Protein 2NYC (pdb70)

Secondary structure (DSSP, 8-state):
-GGGGSBGGGSS--B-SS---B-TTSBHHHHHHHHHHHT-SEEEEE-TT-BEEEEEEHHHHHHHHHT---SBHHHHHHH---EE-TTSBHHHHHHHHHHHT-SEEEEE-TTSBEEEEEEHHHHHHHHHH-

CATH classification: 3.10.580.10

Sequence (130 aa):
THFLKIPIGDLNIITQDNMKSCQMTTPVIDVIQMLTQGRVSSVPIIDENGYLINVYEAYDVLGLIKGGLSLSVGEALMRRSYTCTKNDKLSTIMDNIRKARVHRFFVVDDVGRLVGVLTLSDILKYILLG

Organism: Saccharomyces cerevisiae (strain ATCC 204508 / S288c) (NCBI:txid559292)

Radius of gyration: 15.34 Å; Cα contacts (8 Å, |Δi|>4): 213; chains: 1; bounding box: 26×37×43 Å

Foldseek 3Di:
DVLQFAQQLVDPQWAAPLQQEAEQQAFVVVVVVSCVVSVFFKHFYAYPVQAGDGMGGVVLVVVLVVVPTRHGNNVSVVVDPAEDESRDGNNVVVVVCVVVVHQKHFYAYPVRGTRTIGGVVSVVVVVVVD

B-factor: mean 27.62, std 7.83, range [15.03, 56.94]

Nearest PDB structures (foldseek):
  2nyc-assembly1_A-2  TM=1.008E+00  e=4.386E-28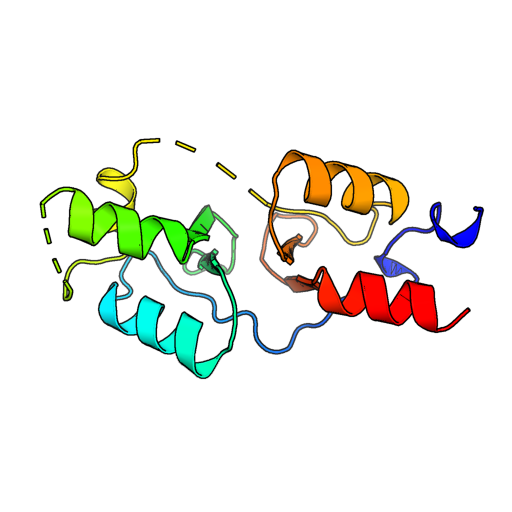  Saccharomyces cerevisiae
  2nye-assembly1_A  TM=9.770E-01  e=1.217E-25  Saccharomyces cerevisiae
  4eag-assembly1_C  TM=8.796E-01  e=4.464E-13  Rattus norvegicus
  3fna-assembly3_B-2  TM=8.236E-01  e=5.267E-09  Escherichia coli CFT073
  3oi8-assembly1_B  TM=7.201E-01  e=5.490E-08  Neisseria meningitidis serogroup B

InterPro domains:
  IPR000644 CBS domain [PF00571] (124-174)
  IPR000644 CBS domain [PF00571] (195-245)
  IPR000644 CBS domain [PF00571] (270-318)
  IPR000644 CBS domain [PS51371] (118-181)
  IPR000644 CBS domain [PS51371] (194-253)
  IPR000644 CBS domain [PS51371] (262-322)
  IPR000644 CBS domain [SM00116] (40-89)
  IPR000644 CBS domain [SM00116] (122-175)
  IPR000644 CBS domain [SM00116] (198-246)
  IPR000644 CBS domain [SM00116] (270-318)
  IPR046342 CBS domain superfamily [G3DSA:3.10.580.10] (1-182)
  IPR046342 CBS domain superfamily [G3DSA:3.10.580.10] (183-322)
  IPR046342 CBS domain superfamily [SSF54631] (14-181)
  IPR046342 CBS domain superfamily [SSF54631] (182-319)
  IPR050511 AMP-activated protein kinase gamma/SDS23 families [PTHR13780] (13-317)

Solvent-accessible surface area: 8128 Å² total; per-residue (Å²): 130,130,89,39,132,46,34,0,35,107,44,156,6,49,51,137,121,51,23,49,46,5,81,56,116,27,50,0,84,58,0,46,88,43,11,76,113,12,196,15,48,9,0,0,0,32,32,144,105,20,77,29,91,52,28,2,50,31,148,22,10,122,42,19,131,181,45,91,136,96,32,21,0,18,92,2,24,167,145,93,163,119,61,6,48,124,94,48,82,1,37,67,3,45,60,39,8,163,165,46,197,25,103,26,2,2,3,19,36,147,81,24,104,29,58,0,2,0,20,54,57,33,6,104,128,58,83,151,148,108

GO terms:
  GO:0005634 nucleus (C, IDA)
  GO:0005641 nuclear envelope lumen (C, IDA)
  GO:0005737 cytoplasm (C, IDA)
  GO:0005886 plasma membrane (C, IDA)
  GO:0031588 nucleotide-activated protein kinase complex (C, IDA)
  GO:0004679 AMP-activated protein kinase activity (F, IGI)
  GO:0043539 protein serine/threonine kinase activator activity (F, IGI)
  GO:0006357 regulation of transcription by RNA polymerase II (P, IGI)
  GO:0004679 AMP-activated protein kinase activity (F, IMP)
  GO:0005829 cytosol (C, HDA)
  GO:0045722 positive regulation of gluconeogenesis (P, IMP)
  GO:0043539 protein serine/threonine kinase activator activity (F, IMP)
  GO:0006914 autophagy (P, IMP)
  GO:0007031 peroxisome organization (P, IMP)
  GO:0045722 positive regulation of gluconeogenesis (P, IPI)
  GO:0031588 nucleotide-activated protein kinase complex (C, IPI)
  GO:0005634 nucleus (C, EXP)
  GO:0042802 identical protein binding (F, IPI)
  GO:0005515 protein binding (F, IPI)
  GO:1904547 regulation of cellular response to glucose starvation (P, EXP)

Structure (mmCIF, N/CA/C/O backbone):
data_2NYC
#
_entry.id   2NYC
#
_cell.length_a   64.184
_cell.length_b   64.184
_cell.length_c   61.141
_cell.angle_alpha   90.00
_cell.angle_beta   90.00
_cell.angle_gamma   120.00
#
_symmetry.space_group_name_H-M   'P 32 2 1'
#
loop_
_entity.id
_entity.type
_entity.pdbx_description
1 polymer 'Nuclear protein SNF4'
2 water water
#
loop_
_atom_site.group_PDB
_atom_site.id
_atom_site.type_symbol
_atom_site.label_atom_id
_atom_site.label_alt_id
_atom_site.label_comp_id
_atom_site.label_asym_id
_atom_site.label_entity_id
_atom_site.label_seq_id
_atom_site.pdbx_PDB_ins_code
_atom_site.Cartn_x
_atom_site.Cartn_y
_atom_site.Cartn_z
_atom_site.occupancy
_atom_site.B_iso_or_equiv
_atom_site.auth_seq_id
_atom_site.auth_comp_id
_atom_site.auth_asym_id
_atom_site.auth_atom_id
_atom_site.pdbx_PDB_model_num
ATOM 1 N N . THR A 1 3 ? 43.562 17.645 29.131 1.00 37.83 181 THR A N 1
ATOM 2 C CA . THR A 1 3 ? 42.627 17.609 27.956 1.00 37.87 181 THR A CA 1
ATOM 3 C C . THR A 1 3 ? 42.872 18.769 26.990 1.00 36.34 181 THR A C 1
ATOM 4 O O . THR A 1 3 ? 42.625 18.649 25.776 1.00 36.93 181 THR A O 1
ATOM 8 N N . HIS A 1 4 ? 43.352 19.886 27.539 1.00 34.10 182 HIS A N 1
ATOM 9 C CA . HIS A 1 4 ? 43.644 21.097 26.778 1.00 31.90 182 HIS A CA 1
ATOM 10 C C . HIS A 1 4 ? 44.496 20.797 25.549 1.00 30.14 182 HIS A C 1
ATOM 11 O O . HIS A 1 4 ? 44.269 21.368 24.480 1.00 30.19 182 HIS A O 1
ATOM 18 N N . PHE A 1 5 ? 45.466 19.900 25.689 1.00 29.51 183 PHE A N 1
ATOM 19 C CA . PHE A 1 5 ? 46.419 19.660 24.598 1.00 29.32 183 PHE A CA 1
ATOM 20 C C . PHE A 1 5 ? 45.747 19.039 23.379 1.00 28.49 183 PHE A C 1
ATOM 21 O O . PHE A 1 5 ? 46.319 19.044 22.295 1.00 27.37 183 PHE A O 1
ATOM 29 N N . LEU A 1 6 ? 44.527 18.538 23.562 1.00 28.53 184 LEU A N 1
ATOM 30 C CA . LEU A 1 6 ? 43.740 17.971 22.442 1.00 29.69 184 LEU A CA 1
ATOM 31 C C . LEU A 1 6 ? 42.964 19.024 21.660 1.00 29.36 184 LEU A C 1
ATOM 32 O O . LEU A 1 6 ? 42.478 18.741 20.563 1.00 28.53 184 LEU A O 1
ATOM 37 N N . LYS A 1 7 ? 42.849 20.230 22.222 1.00 29.02 185 LYS A N 1
ATOM 38 C CA . LYS A 1 7 ? 42.089 21.326 21.609 1.00 29.80 185 LYS A CA 1
ATOM 39 C C . LYS A 1 7 ? 42.935 22.301 20.778 1.00 28.74 185 LYS A C 1
ATOM 40 O O . LYS A 1 7 ? 42.516 23.425 20.497 1.00 30.05 185 LYS A O 1
ATOM 46 N N . ILE A 1 8 ? 44.133 21.883 20.396 1.00 27.15 186 ILE A N 1
ATOM 47 C CA . ILE A 1 8 ? 45.076 22.768 19.724 1.00 25.07 186 ILE A CA 1
ATOM 48 C C . ILE A 1 8 ? 45.102 22.384 18.241 1.00 24.40 186 ILE A C 1
ATOM 49 O O . ILE A 1 8 ? 45.153 21.208 17.936 1.00 24.96 186 ILE A O 1
ATOM 54 N N . PRO A 1 9 ? 45.071 23.356 17.325 1.00 23.98 187 PRO A N 1
ATOM 55 C CA . PRO A 1 9 ? 45.128 23.047 15.898 1.00 23.22 187 PRO A CA 1
ATOM 56 C C . PRO A 1 9 ? 46.410 22.293 15.578 1.00 22.68 187 PRO A C 1
ATOM 57 O O . PRO A 1 9 ? 47.462 22.679 16.085 1.00 23.31 187 PRO A O 1
ATOM 61 N N . ILE A 1 10 ? 46.343 21.246 14.742 1.00 22.02 188 ILE A N 1
ATOM 62 C CA . ILE A 1 10 ? 47.544 20.427 14.491 1.00 21.62 188 ILE A CA 1
ATOM 63 C C . ILE A 1 10 ? 48.651 21.230 13.820 1.00 22.20 188 ILE A C 1
ATOM 64 O O . ILE A 1 10 ? 49.827 20.894 13.962 1.00 22.94 188 ILE A O 1
ATOM 69 N N . GLY A 1 11 ? 48.268 22.314 13.141 1.00 21.67 189 GLY A N 1
ATOM 70 C CA . GLY A 1 11 ? 49.215 23.262 12.557 1.00 23.44 189 GLY A CA 1
ATOM 71 C C . GLY A 1 11 ? 50.115 23.943 13.598 1.00 24.75 189 GLY A C 1
ATOM 72 O O . GLY A 1 11 ? 51.163 24.488 13.251 1.00 26.79 189 GLY A O 1
ATOM 73 N N . ASP A 1 12 ? 49.718 23.920 14.865 1.00 23.45 190 ASP A N 1
ATOM 74 C CA . ASP A 1 12 ? 50.545 24.509 15.903 1.00 23.24 190 ASP A CA 1
ATOM 75 C C . ASP A 1 12 ? 51.505 23.476 16.507 1.00 22.94 190 ASP A C 1
ATOM 76 O O . ASP A 1 12 ? 52.325 23.827 17.356 1.00 23.19 190 ASP A O 1
ATOM 81 N N . LEU A 1 13 ? 51.385 22.230 16.079 1.00 21.38 191 LEU A N 1
ATOM 82 C CA . LEU A 1 13 ? 52.164 21.131 16.643 1.00 23.08 191 LEU A CA 1
ATOM 83 C C . LEU A 1 13 ? 53.292 20.754 15.671 1.00 23.62 191 LEU A C 1
ATOM 84 O O . LEU A 1 13 ? 53.486 21.414 14.627 1.00 25.33 191 LEU A O 1
ATOM 89 N N . ASN A 1 14 ? 54.103 19.784 16.066 1.00 23.50 192 ASN A N 1
ATOM 90 C CA . ASN A 1 14 ? 55.097 19.227 15.174 1.00 22.90 192 ASN A CA 1
ATOM 91 C C . ASN A 1 14 ? 54.767 17.772 14.921 1.00 23.14 192 ASN A C 1
ATOM 92 O O . ASN A 1 14 ? 55.624 16.909 15.084 1.00 24.60 192 ASN A O 1
ATOM 97 N N . ILE A 1 15 ? 53.526 17.496 14.526 1.00 23.36 193 ILE A N 1
ATOM 98 C CA . ILE A 1 15 ? 53.019 16.119 14.435 1.00 24.27 193 ILE A CA 1
ATOM 99 C C . ILE A 1 15 ? 52.724 15.715 12.991 1.00 23.61 193 ILE A C 1
ATOM 100 O O . ILE A 1 15 ? 52.681 14.533 12.687 1.00 22.62 193 ILE A O 1
ATOM 105 N N . ILE A 1 16 ? 52.506 16.696 12.108 1.00 23.11 194 ILE A N 1
ATOM 106 C CA . ILE A 1 16 ? 52.283 16.397 10.680 1.00 24.05 194 ILE A CA 1
ATOM 107 C C . ILE A 1 16 ? 53.640 16.051 10.033 1.00 25.07 194 ILE A C 1
ATOM 108 O O . ILE A 1 16 ? 54.634 16.729 10.287 1.00 25.58 194 ILE A O 1
ATOM 113 N N . THR A 1 17 ? 53.679 15.035 9.174 1.00 27.24 195 THR A N 1
ATOM 114 C CA . THR A 1 17 ? 54.907 14.749 8.424 1.00 29.84 195 THR A CA 1
ATOM 115 C C . THR A 1 17 ? 54.666 14.928 6.919 1.00 32.81 195 THR A C 1
ATOM 116 O O . THR A 1 17 ? 53.532 14.867 6.459 1.00 31.12 195 THR A O 1
ATOM 120 N N . GLN A 1 18 ? 55.735 15.176 6.168 1.00 37.08 196 GLN A N 1
ATOM 121 C CA . GLN A 1 18 ? 55.655 15.242 4.698 1.00 41.39 196 GLN A CA 1
ATOM 122 C C . GLN A 1 18 ? 56.409 14.057 4.114 1.00 43.73 196 GLN A C 1
ATOM 123 O O . GLN A 1 18 ? 56.613 13.942 2.907 1.00 44.99 196 GLN A O 1
ATOM 129 N N . ASP A 1 19 ? 56.741 13.143 5.013 1.00 47.14 197 ASP A N 1
ATOM 130 C CA . ASP A 1 19 ? 57.636 12.024 4.805 1.00 49.31 197 ASP A CA 1
ATOM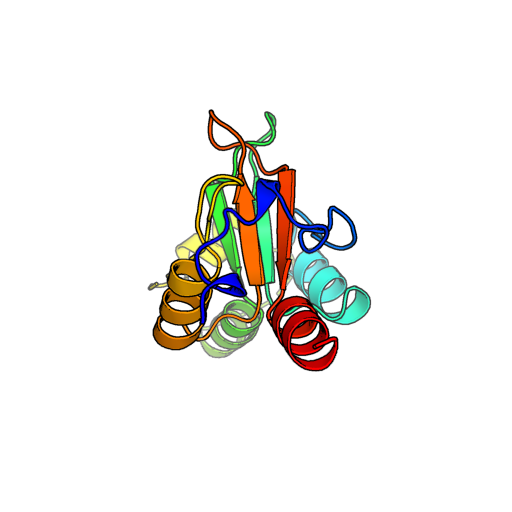 131 C C . ASP A 1 19 ? 57.181 11.025 3.726 1.00 50.30 197 ASP A C 1
ATOM 132 O O . ASP A 1 19 ? 57.485 11.191 2.535 1.00 50.84 197 ASP A O 1
ATOM 137 N N . ASN A 1 20 ? 56.460 9.989 4.140 1.00 50.40 198 ASN A N 1
ATOM 138 C CA . ASN A 1 20 ? 56.271 8.799 3.307 1.00 50.34 198 ASN A CA 1
ATOM 139 C C . ASN A 1 20 ? 54.828 8.734 2.781 1.00 49.58 198 ASN A C 1
ATOM 140 O O . ASN A 1 20 ? 54.125 7.748 3.019 1.00 49.86 198 ASN A O 1
ATOM 145 N N . MET A 1 21 ? 54.361 9.781 2.092 1.00 48.47 199 MET A N 1
ATOM 146 C CA . MET A 1 21 ? 52.934 9.782 1.713 1.00 47.61 199 MET A CA 1
ATOM 147 C C . MET A 1 21 ? 52.608 8.898 0.520 1.00 45.46 199 MET A C 1
ATOM 148 O O . MET A 1 21 ? 51.458 8.495 0.360 1.00 45.20 199 MET A O 1
ATOM 153 N N . LYS A 1 22 ? 53.626 8.598 -0.288 1.00 42.91 200 LYS A N 1
ATOM 154 C CA . LYS A 1 22 ? 53.504 7.653 -1.395 1.00 40.69 200 LYS A CA 1
ATOM 155 C C . LYS A 1 22 ? 52.334 8.049 -2.298 1.00 38.23 200 LYS A C 1
ATOM 156 O O . LYS A 1 22 ? 51.471 7.220 -2.574 1.00 38.09 200 LYS A O 1
ATOM 162 N N . SER A 1 23 ? 52.286 9.300 -2.750 1.00 35.32 201 SER A N 1
ATOM 163 C CA . SER A 1 23 ? 51.167 9.731 -3.610 1.00 33.39 201 SER A CA 1
ATOM 164 C C . SER A 1 23 ? 51.227 9.095 -4.991 1.00 32.63 201 SER A C 1
ATOM 165 O O . SER A 1 23 ? 52.315 8.898 -5.544 1.00 30.67 201 SER A O 1
ATOM 168 N N . CYS A 1 24 ? 50.049 8.824 -5.549 1.00 30.73 202 CYS A N 1
ATOM 169 C CA . CYS A 1 24 ? 49.894 8.176 -6.846 1.00 29.98 202 CYS A CA 1
ATOM 170 C C . CYS A 1 24 ? 48.937 9.013 -7.684 1.00 28.72 202 CYS A C 1
ATOM 171 O O . CYS A 1 24 ? 48.341 9.967 -7.186 1.00 27.56 202 CYS A O 1
ATOM 174 N N . GLN A 1 25 ? 48.836 8.677 -8.962 1.00 28.02 203 GLN A N 1
ATOM 175 C CA . GLN A 1 25 ? 47.924 9.331 -9.865 1.00 27.66 203 GLN A CA 1
ATOM 176 C C . GLN A 1 25 ? 46.953 8.281 -10.357 1.00 27.32 203 GLN A C 1
ATOM 177 O O . GLN A 1 25 ? 47.135 7.101 -10.072 1.00 27.64 203 GLN A O 1
ATOM 183 N N . MET A 1 26 ? 45.910 8.708 -11.062 1.00 26.15 204 MET A N 1
ATOM 184 C CA . MET A 1 26 ? 44.896 7.791 -11.554 1.00 26.30 204 MET A CA 1
ATOM 185 C C . MET A 1 26 ? 45.475 6.814 -12.554 1.00 25.74 204 MET A C 1
ATOM 186 O O . MET A 1 26 ? 44.938 5.727 -12.703 1.00 25.60 204 MET A O 1
ATOM 191 N N . THR A 1 27 ? 46.563 7.211 -13.234 1.00 25.50 205 THR A N 1
ATOM 192 C CA . THR A 1 27 ? 47.254 6.340 -14.215 1.00 26.05 205 THR A CA 1
ATOM 193 C C . THR A 1 27 ? 48.302 5.390 -13.601 1.00 26.36 205 THR A C 1
ATOM 194 O O . THR A 1 27 ? 48.897 4.565 -14.306 1.00 26.75 205 THR A O 1
ATOM 198 N N . THR A 1 28 ? 48.540 5.485 -12.298 1.00 25.98 206 THR A N 1
ATOM 199 C CA . THR A 1 28 ? 49.511 4.594 -11.672 1.00 26.00 206 THR A CA 1
ATOM 200 C C . THR A 1 28 ? 49.029 3.126 -11.693 1.00 26.77 206 THR A C 1
ATOM 201 O O . THR A 1 28 ? 47.910 2.831 -11.241 1.00 27.44 206 THR A O 1
ATOM 205 N N . PRO A 1 29 ? 49.854 2.204 -12.206 1.00 26.41 207 PRO A N 1
ATOM 206 C CA . PRO A 1 29 ? 49.520 0.789 -12.141 1.00 26.21 207 PRO A CA 1
ATOM 207 C C . PRO A 1 29 ? 49.273 0.353 -10.686 1.00 26.39 207 PRO A C 1
ATOM 208 O O . PRO A 1 29 ? 50.008 0.772 -9.781 1.00 25.45 207 PRO A O 1
ATOM 212 N N . VAL A 1 30 ? 48.256 -0.476 -10.470 1.00 26.08 208 VAL A N 1
ATOM 213 C CA . VAL A 1 30 ? 47.953 -0.992 -9.123 1.00 26.30 208 VAL A CA 1
ATOM 214 C C . VAL A 1 30 ? 49.158 -1.738 -8.531 1.00 26.38 208 VAL A C 1
ATOM 215 O O . VAL A 1 30 ? 49.465 -1.614 -7.344 1.00 25.36 208 VAL A O 1
ATOM 219 N N . ILE A 1 31 ? 49.866 -2.474 -9.376 1.00 26.02 209 ILE A N 1
ATOM 220 C CA . ILE A 1 31 ? 51.070 -3.172 -8.927 1.00 25.77 209 ILE A CA 1
ATOM 221 C C . ILE A 1 31 ? 52.080 -2.220 -8.288 1.00 25.03 209 ILE A C 1
ATOM 222 O O . ILE A 1 31 ? 52.746 -2.565 -7.306 1.00 25.61 209 ILE A O 1
ATOM 227 N N . ASP A 1 32 ? 52.183 -1.019 -8.834 1.00 24.20 210 ASP A N 1
ATOM 228 C CA . ASP A 1 32 ? 53.061 0.008 -8.261 1.00 24.17 210 ASP A CA 1
ATOM 229 C C . ASP A 1 32 ? 52.520 0.505 -6.938 1.00 24.12 210 ASP A C 1
ATOM 230 O O . ASP A 1 32 ? 53.269 0.867 -6.023 1.00 22.32 210 ASP A O 1
ATOM 235 N N . VAL A 1 33 ? 51.199 0.560 -6.838 1.00 23.16 211 VAL A N 1
ATOM 236 C CA . VAL A 1 33 ? 50.616 0.955 -5.575 1.00 22.99 211 VAL A CA 1
ATOM 237 C C . VAL A 1 33 ? 50.908 -0.026 -4.449 1.00 22.79 211 VAL A C 1
ATOM 238 O O . VAL A 1 33 ? 51.287 0.381 -3.336 1.00 23.17 211 VAL A O 1
ATOM 242 N N . ILE A 1 34 ? 50.750 -1.319 -4.724 1.00 22.86 212 ILE A N 1
ATOM 243 C CA . ILE A 1 34 ? 51.065 -2.364 -3.732 1.00 22.77 212 ILE A CA 1
ATOM 244 C C . ILE A 1 34 ? 52.525 -2.281 -3.310 1.00 22.84 212 ILE A C 1
ATOM 245 O O . ILE A 1 34 ? 52.843 -2.424 -2.131 1.00 23.14 212 ILE A O 1
ATOM 250 N N . GLN A 1 35 ? 53.423 -2.066 -4.268 1.00 23.72 213 GLN A N 1
ATOM 251 C CA . GLN A 1 35 ? 54.848 -1.865 -3.922 1.00 24.48 213 GLN A CA 1
ATOM 252 C C . GLN A 1 35 ? 55.075 -0.673 -2.977 1.00 24.81 213 GLN A C 1
ATOM 253 O O . GLN A 1 35 ? 55.869 -0.737 -2.034 1.00 24.66 213 GLN A O 1
ATOM 259 N N . MET A 1 36 ? 54.347 0.410 -3.214 1.00 25.23 214 MET A N 1
ATOM 260 C CA . MET A 1 36 ? 54.423 1.564 -2.329 1.00 27.64 214 MET A CA 1
ATOM 261 C C . MET A 1 36 ? 53.855 1.291 -0.938 1.00 25.40 214 MET A C 1
ATOM 262 O O . MET A 1 36 ? 54.396 1.754 0.061 1.00 24.33 214 MET A O 1
ATOM 267 N N . LEU A 1 37 ? 52.754 0.549 -0.875 1.00 23.70 215 LEU A N 1
ATOM 268 C CA . LEU A 1 37 ? 52.168 0.186 0.410 1.00 23.11 215 LEU A CA 1
ATOM 269 C C . LEU A 1 37 ? 53.153 -0.651 1.209 1.00 22.87 215 LEU A C 1
ATOM 270 O O . LEU A 1 37 ? 53.374 -0.353 2.400 1.00 24.50 215 LEU A O 1
ATOM 275 N N . THR A 1 38 ? 53.737 -1.682 0.580 1.00 22.77 216 THR A N 1
ATOM 276 C CA . THR A 1 38 ? 54.614 -2.628 1.298 1.00 24.42 216 THR A CA 1
ATOM 277 C C . THR A 1 38 ? 55.950 -1.980 1.673 1.00 25.91 216 THR A C 1
ATOM 278 O O . THR A 1 38 ? 56.344 -2.017 2.846 1.00 25.87 216 THR A O 1
ATOM 282 N N . GLN A 1 39 ? 56.603 -1.355 0.693 1.00 27.10 217 GLN A N 1
ATOM 283 C CA . GLN A 1 39 ? 57.899 -0.667 0.898 1.00 30.24 217 GLN A CA 1
ATOM 284 C C . GLN A 1 39 ? 57.776 0.516 1.828 1.00 29.95 217 GLN A C 1
ATOM 285 O O . GLN A 1 39 ? 58.691 0.796 2.617 1.00 30.75 217 GLN A O 1
ATOM 291 N N . GLY A 1 40 ? 56.665 1.243 1.696 1.00 29.65 218 GLY A N 1
ATOM 292 C CA . GLY A 1 40 ? 56.385 2.368 2.551 1.00 29.89 218 GLY A CA 1
ATOM 293 C C . GLY A 1 40 ? 55.921 2.022 3.952 1.00 29.73 218 GLY A C 1
ATOM 294 O O . GLY A 1 40 ? 55.954 2.890 4.839 1.00 31.01 218 GLY A O 1
ATOM 295 N N . ARG A 1 41 ? 55.494 0.772 4.155 1.00 28.86 219 ARG A N 1
ATOM 296 C CA . ARG A 1 41 ? 54.775 0.323 5.373 1.00 28.58 219 ARG A CA 1
ATOM 297 C C . ARG A 1 41 ? 53.586 1.241 5.697 1.00 27.61 219 ARG A C 1
ATOM 298 O O . ARG A 1 41 ? 53.426 1.735 6.831 1.00 27.11 219 ARG A O 1
ATOM 306 N N . VAL A 1 42 ? 52.770 1.499 4.683 1.00 25.67 220 VAL A N 1
ATOM 307 C CA . VAL A 1 42 ? 51.597 2.340 4.865 1.00 24.87 220 VAL A CA 1
ATOM 308 C C . VAL A 1 42 ? 50.373 1.571 4.381 1.00 25.31 220 VAL A C 1
ATOM 309 O O . VAL A 1 42 ? 50.494 0.609 3.616 1.00 24.52 220 VAL A O 1
ATOM 313 N N . SER A 1 43 ? 49.207 1.963 4.874 1.00 24.88 221 SER A N 1
ATOM 314 C CA . SER A 1 43 ? 48.003 1.192 4.612 1.00 25.95 221 SER A CA 1
ATOM 315 C C . SER A 1 43 ? 47.072 1.872 3.604 1.00 24.44 221 SER A C 1
ATOM 316 O O . SER A 1 43 ? 46.003 1.342 3.269 1.00 23.31 221 SER A O 1
ATOM 319 N N . SER A 1 44 ? 47.484 3.056 3.120 1.00 23.65 222 SER A N 1
ATOM 320 C CA . SER A 1 44 ? 46.744 3.735 2.052 1.00 21.93 222 SER A CA 1
ATOM 321 C C . SER A 1 44 ? 47.680 4.687 1.312 1.00 21.98 222 SER A C 1
ATOM 322 O O . SER A 1 44 ? 48.724 5.071 1.854 1.00 22.25 222 SER A O 1
ATOM 325 N N . VAL A 1 45 ? 47.291 5.078 0.102 1.00 20.89 223 VAL A N 1
ATOM 326 C CA . VAL A 1 45 ? 48.055 6.046 -0.712 1.00 21.66 223 VAL A CA 1
ATOM 327 C C . VAL A 1 45 ? 47.094 7.104 -1.205 1.00 21.84 223 VAL A C 1
ATOM 328 O O . VAL A 1 45 ? 45.977 6.761 -1.664 1.00 20.98 223 VAL A O 1
ATOM 332 N N . PRO A 1 46 ? 47.510 8.374 -1.133 1.00 21.82 224 PRO A N 1
ATOM 333 C CA . PRO A 1 46 ? 46.681 9.458 -1.615 1.00 22.11 224 PRO A CA 1
ATOM 334 C C . PRO A 1 46 ? 46.768 9.526 -3.128 1.00 21.65 224 PRO A C 1
ATOM 335 O O . PRO A 1 46 ? 47.863 9.360 -3.710 1.00 21.47 224 PRO A O 1
ATOM 339 N N . ILE A 1 47 ? 45.625 9.766 -3.763 1.00 20.55 225 ILE A N 1
ATOM 340 C CA . ILE A 1 47 ? 45.622 9.922 -5.204 1.00 20.92 225 ILE A CA 1
ATOM 341 C C . ILE A 1 47 ? 45.440 11.411 -5.499 1.00 22.29 225 ILE A C 1
ATOM 342 O O . ILE A 1 47 ? 44.473 12.024 -5.053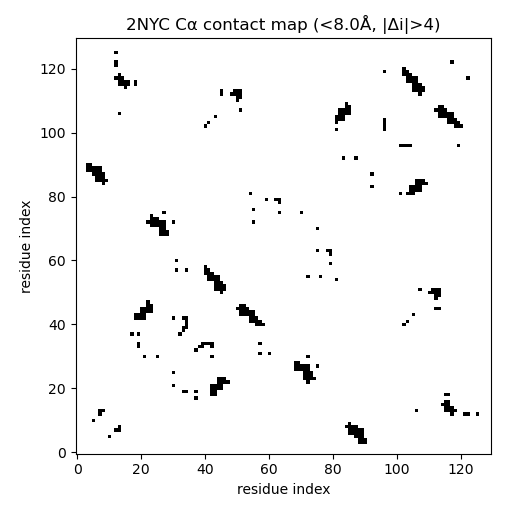 1.00 21.42 225 ILE A O 1
ATOM 347 N N . ILE A 1 48 ? 46.364 11.963 -6.275 1.00 23.45 226 ILE A N 1
ATOM 348 C CA . ILE A 1 48 ? 46.337 13.389 -6.606 1.00 25.55 226 ILE A CA 1
ATOM 349 C C . ILE A 1 48 ? 46.244 13.570 -8.123 1.00 26.05 226 ILE A C 1
ATOM 350 O O . ILE A 1 48 ? 46.491 12.622 -8.905 1.00 26.13 226 ILE A O 1
ATOM 355 N N . ASP A 1 49 ? 45.820 14.756 -8.547 1.00 27.70 227 ASP A N 1
ATOM 356 C CA . ASP A 1 49 ? 45.842 15.078 -9.969 1.00 28.37 227 ASP A CA 1
ATOM 357 C C . ASP A 1 49 ? 47.179 15.736 -10.313 1.00 29.44 227 ASP A C 1
ATOM 358 O O . ASP A 1 49 ? 48.071 15.829 -9.465 1.00 28.94 227 ASP A O 1
ATOM 363 N N . GLU A 1 50 ? 47.319 16.172 -11.560 1.00 31.14 228 GLU A N 1
ATOM 364 C CA . GLU A 1 50 ? 48.534 16.819 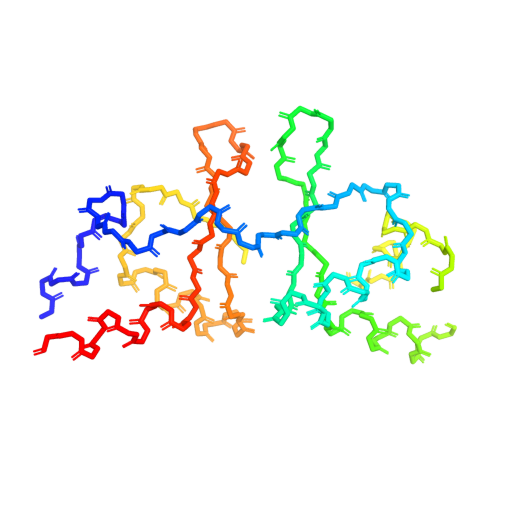-12.033 1.00 33.08 228 GLU A CA 1
ATOM 365 C C . GLU A 1 50 ? 48.897 18.089 -11.251 1.00 33.29 228 GLU A C 1
ATOM 366 O O . GLU A 1 50 ? 50.078 18.454 -11.179 1.00 34.92 228 GLU A O 1
ATOM 372 N N . ASN A 1 51 ? 47.899 18.767 -10.674 1.00 32.52 229 ASN A N 1
ATOM 373 C CA . ASN A 1 51 ? 48.158 20.005 -9.902 1.00 31.08 229 ASN A CA 1
ATOM 374 C C . ASN A 1 51 ? 48.331 19.790 -8.377 1.00 29.34 229 ASN A C 1
ATOM 375 O O . ASN A 1 51 ? 48.490 20.736 -7.609 1.00 28.61 229 ASN A O 1
ATOM 380 N N . GLY A 1 52 ? 48.334 18.526 -7.951 1.00 27.68 230 GLY A N 1
ATOM 381 C CA . GLY A 1 52 ? 48.615 18.207 -6.551 1.00 25.68 230 GLY A CA 1
ATOM 382 C C . GLY A 1 52 ? 47.350 18.181 -5.715 1.00 24.07 230 GLY A C 1
ATOM 383 O O . GLY A 1 52 ? 47.419 18.016 -4.515 1.00 22.69 230 GLY A O 1
ATOM 384 N N . TYR A 1 53 ? 46.190 18.336 -6.350 1.00 22.98 231 TYR A N 1
ATOM 385 C CA . TYR A 1 53 ? 44.934 18.271 -5.617 1.00 22.68 231 TYR A CA 1
ATOM 386 C C . TYR A 1 53 ? 44.624 16.827 -5.238 1.00 21.79 231 TYR A C 1
ATOM 387 O O . TYR A 1 53 ? 44.706 15.924 -6.081 1.00 20.46 231 TYR A O 1
ATOM 396 N N . LEU A 1 54 ? 44.271 16.627 -3.978 1.00 21.19 232 LEU A N 1
ATOM 397 C CA . LEU A 1 54 ? 43.839 15.309 -3.497 1.00 21.79 232 LEU A CA 1
ATOM 398 C C . LEU A 1 54 ? 42.458 14.982 -4.067 1.00 22.73 232 LEU A C 1
ATOM 399 O O . LEU A 1 54 ? 41.488 15.704 -3.829 1.00 22.28 232 LEU A O 1
ATOM 404 N N . ILE A 1 55 ? 42.372 13.892 -4.813 1.00 22.55 233 ILE A N 1
ATOM 405 C CA . ILE A 1 55 ? 41.087 13.513 -5.412 1.00 23.10 233 ILE A CA 1
ATOM 406 C C . ILE A 1 55 ? 40.506 12.190 -4.919 1.00 22.44 233 ILE A C 1
ATOM 407 O O . ILE A 1 55 ? 39.298 11.942 -5.066 1.00 22.42 233 ILE A O 1
ATOM 412 N N . ASN A 1 56 ? 41.355 11.325 -4.379 1.00 20.57 234 ASN A N 1
ATOM 413 C CA . ASN A 1 56 ? 40.894 10.082 -3.786 1.00 20.04 234 ASN A CA 1
ATOM 414 C C . ASN A 1 56 ? 41.994 9.439 -2.911 1.00 19.38 234 ASN A C 1
ATOM 415 O O . ASN A 1 56 ? 43.082 10.035 -2.688 1.00 17.59 234 ASN A O 1
ATOM 420 N N . VAL A 1 57 ? 41.702 8.240 -2.394 1.00 19.04 235 VAL A N 1
ATOM 421 C CA . VAL A 1 57 ? 42.669 7.484 -1.605 1.00 20.54 235 VAL A CA 1
ATOM 422 C C . VAL A 1 57 ? 42.443 6.023 -1.979 1.00 20.93 235 VAL A C 1
ATOM 423 O O . VAL A 1 57 ? 41.287 5.626 -2.168 1.00 22.78 235 VAL A O 1
ATOM 427 N N . TYR A 1 58 ? 43.522 5.257 -2.105 1.00 19.83 236 TYR A N 1
ATOM 428 C CA . TYR A 1 58 ? 43.436 3.807 -2.383 1.00 21.00 236 TYR A CA 1
ATOM 429 C C . TYR A 1 58 ? 44.004 3.078 -1.164 1.00 20.01 236 TYR A C 1
ATOM 430 O O . TYR A 1 58 ? 45.137 3.329 -0.756 1.00 20.55 236 TYR A O 1
ATOM 439 N N . GLU A 1 59 ? 43.204 2.171 -0.597 1.00 19.57 237 GLU A N 1
ATOM 440 C CA . GLU A 1 59 ? 43.589 1.436 0.591 1.00 18.77 237 GLU A CA 1
ATOM 441 C C . GLU A 1 59 ? 44.184 0.069 0.284 1.00 18.52 237 GLU A C 1
ATOM 442 O O . GLU A 1 59 ? 43.843 -0.555 -0.719 1.00 17.80 237 GLU A O 1
ATOM 448 N N . ALA A 1 60 ? 45.067 -0.386 1.172 1.00 18.96 238 ALA A N 1
ATOM 449 C CA . ALA A 1 60 ? 45.523 -1.774 1.143 1.00 18.93 238 ALA A CA 1
ATOM 450 C C . ALA A 1 60 ? 44.300 -2.706 1.109 1.00 18.23 238 ALA A C 1
ATOM 451 O O . ALA A 1 60 ? 44.314 -3.716 0.404 1.00 17.23 238 ALA A O 1
ATOM 453 N N . TYR A 1 61 ? 43.234 -2.348 1.843 1.00 18.28 239 TYR A N 1
ATOM 454 C CA . TYR A 1 61 ? 41.980 -3.151 1.809 1.00 18.81 239 TYR A CA 1
ATOM 455 C C . TYR A 1 61 ? 41.442 -3.275 0.393 1.00 19.19 239 TYR A C 1
ATOM 456 O O . TYR A 1 61 ? 40.955 -4.328 0.012 1.00 18.26 239 TYR A O 1
ATOM 465 N N . ASP A 1 62 ? 41.554 -2.207 -0.401 1.00 19.63 240 ASP A N 1
ATOM 466 C CA . ASP A 1 62 ? 41.066 -2.269 -1.794 1.00 20.01 240 ASP A CA 1
ATOM 467 C C . ASP A 1 62 ? 41.814 -3.256 -2.653 1.00 19.75 240 ASP A C 1
ATOM 468 O O . ASP A 1 62 ? 41.221 -3.900 -3.546 1.00 19.85 240 ASP A O 1
ATOM 473 N N . VAL A 1 63 ? 43.109 -3.417 -2.376 1.00 19.38 241 VAL A N 1
ATOM 474 C CA . VAL A 1 63 ? 43.933 -4.412 -3.110 1.00 19.63 241 VAL A CA 1
ATOM 475 C C . VAL A 1 63 ? 43.368 -5.820 -2.866 1.00 19.99 241 VAL A C 1
ATOM 476 O O . VAL A 1 63 ? 43.247 -6.669 -3.788 1.00 18.22 241 VAL A O 1
ATOM 480 N N . LEU A 1 64 ? 43.013 -6.074 -1.607 1.00 19.92 242 LEU A N 1
ATOM 481 C CA . LEU A 1 64 ? 42.504 -7.401 -1.257 1.00 21.79 242 LEU A CA 1
ATOM 482 C C . LEU A 1 64 ? 41.158 -7.619 -1.936 1.00 23.42 242 LEU A C 1
ATOM 483 O O . LEU A 1 64 ? 40.879 -8.709 -2.473 1.00 23.96 242 LEU A O 1
ATOM 488 N N . GLY A 1 65 ? 40.341 -6.571 -1.884 1.00 24.53 243 GLY A N 1
ATOM 489 C CA . GLY A 1 65 ? 39.005 -6.563 -2.470 1.00 27.67 243 GLY A CA 1
ATOM 490 C C . GLY A 1 65 ? 39.110 -6.778 -3.961 1.00 28.98 243 GLY A C 1
ATOM 491 O O . GLY A 1 65 ? 38.375 -7.564 -4.520 1.00 29.08 243 GLY A O 1
ATOM 492 N N . LEU A 1 66 ? 40.062 -6.088 -4.594 1.00 30.78 244 LEU A N 1
ATOM 493 C CA . LEU A 1 66 ? 40.277 -6.174 -6.035 1.00 32.23 244 LEU A CA 1
ATOM 494 C C . LEU A 1 66 ? 40.546 -7.602 -6.482 1.00 33.71 244 LEU A C 1
ATOM 495 O O . LEU A 1 66 ? 39.906 -8.110 -7.411 1.00 34.75 244 LEU A O 1
ATOM 500 N N . ILE A 1 67 ? 41.482 -8.251 -5.799 1.00 35.54 245 ILE A 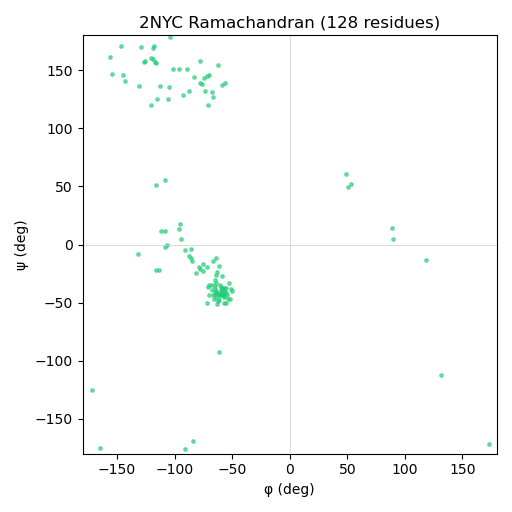N 1
ATOM 501 C CA . ILE A 1 67 ? 41.838 -9.651 -6.046 1.00 38.16 245 ILE A CA 1
ATOM 502 C C . ILE A 1 67 ? 40.713 -10.651 -5.737 1.00 39.37 245 ILE A C 1
ATOM 503 O O . ILE A 1 67 ? 40.564 -11.663 -6.433 1.00 40.51 245 ILE A O 1
ATOM 508 N N . LYS A 1 68 ? 39.923 -10.376 -4.708 1.00 40.67 246 LYS A N 1
ATOM 509 C CA . LYS A 1 68 ? 38.784 -11.228 -4.371 1.00 42.65 246 LYS A CA 1
ATOM 510 C C . LYS A 1 68 ? 37.614 -11.021 -5.345 1.00 43.28 246 LYS A C 1
ATOM 511 O O . LYS A 1 68 ? 36.753 -11.896 -5.505 1.00 43.72 246 LYS A O 1
ATOM 517 N N . GLY A 1 69 ? 37.594 -9.864 -5.999 1.00 44.01 247 GLY A N 1
ATOM 518 C CA . GLY A 1 69 ? 36.455 -9.444 -6.806 1.00 44.70 247 GLY A CA 1
ATOM 519 C C . GLY A 1 69 ? 36.546 -9.735 -8.288 1.00 45.08 247 GLY A C 1
ATOM 520 O O . GLY A 1 69 ? 35.747 -9.193 -9.071 1.00 45.35 247 GLY A O 1
ATOM 521 N N . GLY A 1 70 ? 37.509 -10.579 -8.674 1.00 44.97 248 GLY A N 1
ATOM 522 C CA . GLY A 1 70 ? 37.646 -11.027 -10.062 1.00 44.84 248 GLY A CA 1
ATOM 523 C C . GLY A 1 70 ? 38.958 -10.628 -10.714 1.00 45.17 248 GLY A C 1
ATOM 524 O O . GLY A 1 70 ? 39.694 -9.784 -10.183 1.00 44.68 248 GLY A O 1
ATOM 525 N N . LEU A 1 75 ? 46.708 -5.675 -10.811 1.00 41.19 253 LEU A N 1
ATOM 526 C CA . LEU A 1 75 ? 47.862 -6.056 -11.606 1.00 40.29 253 LEU A CA 1
ATOM 527 C C . LEU A 1 75 ? 48.370 -4.844 -12.411 1.00 39.45 253 LEU A C 1
ATOM 528 O O . LEU A 1 75 ? 48.856 -3.860 -11.819 1.00 39.80 253 LEU A O 1
ATOM 533 N N . SER A 1 76 ? 48.243 -4.891 -13.735 1.00 37.91 254 SER A N 1
ATOM 534 C CA . SER A 1 76 ? 48.714 -3.787 -14.578 1.00 36.91 254 SER A CA 1
ATOM 535 C C . SER A 1 76 ? 47.682 -2.665 -14.737 1.00 35.28 254 SER A C 1
ATOM 536 O O . SER A 1 76 ? 48.008 -1.568 -15.223 1.00 35.82 254 SER A O 1
ATOM 539 N N . LEU A 1 77 ? 46.451 -2.934 -14.310 1.00 32.96 255 LEU A N 1
ATOM 540 C CA . LEU A 1 77 ? 45.370 -1.969 -14.456 1.00 31.48 255 LEU A CA 1
ATOM 541 C C . LEU A 1 77 ? 45.703 -0.704 -13.654 1.00 28.97 255 LEU A C 1
ATOM 542 O O . LEU A 1 77 ? 46.468 -0.767 -12.695 1.00 28.81 255 LEU A O 1
ATOM 547 N N . SER A 1 78 ? 45.146 0.431 -14.061 1.00 27.18 256 SER A N 1
ATOM 548 C CA . SER A 1 78 ? 45.412 1.702 -13.393 1.00 25.57 256 SER A CA 1
ATOM 549 C C . SER A 1 78 ? 44.609 1.795 -12.108 1.00 24.91 256 SER A C 1
ATOM 550 O O . SER A 1 78 ? 43.584 1.121 -11.947 1.00 23.53 256 SER A O 1
ATOM 553 N N . VAL A 1 79 ? 45.085 2.651 -11.211 1.00 25.10 257 VAL A N 1
ATOM 554 C CA . VAL A 1 79 ? 44.376 3.005 -9.982 1.00 25.71 257 VAL A CA 1
ATOM 555 C C . VAL A 1 79 ? 42.956 3.493 -10.321 1.00 24.94 257 VAL A C 1
ATOM 556 O O . VAL A 1 79 ? 41.972 3.074 -9.710 1.00 23.74 257 VAL A O 1
AT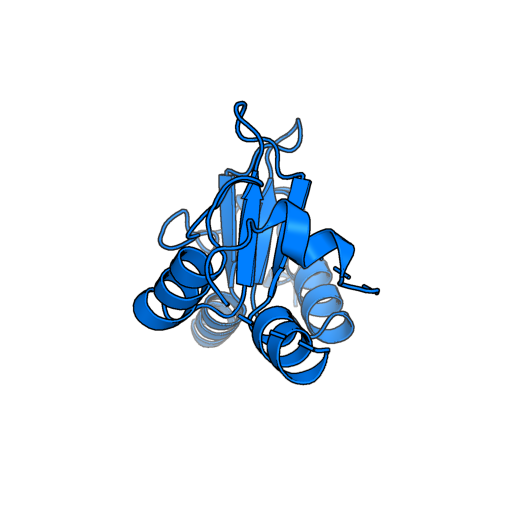OM 560 N N . GLY A 1 80 ? 42.871 4.378 -11.313 1.00 24.92 258 GLY A N 1
ATOM 561 C CA . GLY A 1 80 ? 41.580 4.869 -11.826 1.00 24.74 258 GLY A CA 1
ATOM 562 C C . GLY A 1 80 ? 40.636 3.743 -12.198 1.00 25.19 258 GLY A C 1
ATOM 563 O O . GLY A 1 80 ? 39.462 3.744 -11.806 1.00 24.89 258 GLY A O 1
ATOM 564 N N . GLU A 1 81 ? 41.160 2.760 -12.925 1.00 24.80 259 GLU A N 1
ATOM 565 C CA . GLU A 1 81 ? 40.378 1.585 -13.295 1.00 25.50 259 GLU A CA 1
ATOM 566 C C . GLU A 1 81 ? 39.965 0.796 -12.051 1.00 25.20 259 GLU A C 1
ATOM 567 O O . GLU A 1 81 ? 38.782 0.484 -11.878 1.00 25.13 259 GLU A O 1
ATOM 573 N N . ALA A 1 82 ? 40.936 0.476 -11.181 1.00 24.26 260 ALA A N 1
ATOM 574 C CA . ALA A 1 82 ? 40.647 -0.273 -9.934 1.00 24.57 260 ALA A CA 1
ATOM 575 C C . ALA A 1 82 ? 39.586 0.390 -9.076 1.00 24.81 260 ALA A C 1
ATOM 576 O O . ALA A 1 82 ? 38.715 -0.284 -8.503 1.00 23.60 260 ALA A O 1
ATOM 578 N N . LEU A 1 83 ? 39.676 1.716 -8.970 1.00 24.58 261 LEU A N 1
ATOM 579 C CA . LEU A 1 83 ? 38.699 2.510 -8.243 1.00 25.36 261 LEU A CA 1
ATOM 580 C C . LEU A 1 83 ? 37.280 2.362 -8.764 1.00 26.90 261 LEU A C 1
ATOM 581 O O . LEU A 1 83 ? 36.343 2.392 -7.974 1.00 26.40 261 LEU A O 1
ATOM 586 N N . MET A 1 84 ? 37.117 2.241 -10.087 1.00 27.56 262 MET A N 1
ATOM 587 C CA . MET A 1 84 ? 35.797 2.013 -10.664 1.00 29.82 262 MET A CA 1
ATOM 588 C C . MET A 1 84 ? 35.184 0.709 -10.159 1.00 27.96 262 MET A C 1
ATOM 589 O O . MET A 1 84 ? 33.986 0.649 -9.936 1.00 27.52 262 MET A O 1
ATOM 594 N N . ARG A 1 85 ? 36.018 -0.306 -9.928 1.00 27.04 263 ARG A N 1
ATOM 595 C CA . ARG A 1 85 ? 35.551 -1.588 -9.348 1.00 26.53 263 ARG A CA 1
ATOM 596 C C . ARG A 1 85 ? 35.177 -1.535 -7.861 1.00 26.41 263 ARG A C 1
ATOM 597 O O . ARG A 1 85 ? 34.470 -2.409 -7.370 1.00 26.11 263 ARG A O 1
ATOM 605 N N . ARG A 1 86 ? 35.653 -0.514 -7.151 1.00 25.92 264 ARG A N 1
ATOM 606 C CA . ARG A 1 86 ? 35.331 -0.351 -5.735 1.00 26.90 264 ARG A CA 1
ATOM 607 C C . ARG A 1 86 ? 33.896 0.144 -5.586 1.00 27.95 264 ARG A C 1
ATOM 608 O O . ARG A 1 86 ? 33.424 0.931 -6.399 1.00 27.22 264 ARG A O 1
ATOM 616 N N . SER A 1 87 ? 33.179 -0.310 -4.562 1.00 29.88 265 SER A N 1
ATOM 617 C CA . SER A 1 87 ? 31.804 0.178 -4.415 1.00 32.22 265 SER A CA 1
ATOM 618 C C . SER A 1 87 ? 31.787 1.550 -3.736 1.00 33.01 265 SER A C 1
ATOM 619 O O . SER A 1 87 ? 30.920 2.374 -4.042 1.00 34.09 265 SER A O 1
ATOM 622 N N . TYR A 1 94 ? 40.483 9.856 5.687 1.00 41.80 272 TYR A N 1
ATOM 623 C CA . TYR A 1 94 ? 40.285 10.882 4.668 1.00 39.98 272 TYR A CA 1
ATOM 624 C C . TYR A 1 94 ? 41.175 12.096 4.944 1.00 37.24 272 TYR A C 1
ATOM 625 O O . TYR A 1 94 ? 42.377 11.921 5.037 1.00 35.36 272 TYR A O 1
ATOM 634 N N . THR A 1 95 ? 40.606 13.300 5.045 1.00 35.14 273 THR A N 1
ATOM 635 C CA . THR A 1 95 ? 41.421 14.539 5.026 1.00 32.98 273 THR A CA 1
ATOM 636 C C . THR A 1 95 ? 41.200 15.505 6.197 1.00 31.38 273 THR A C 1
ATOM 637 O O . THR A 1 95 ? 40.136 15.516 6.845 1.00 31.67 273 THR A O 1
ATOM 641 N N . CYS A 1 96 ? 42.211 16.331 6.440 1.00 28.35 274 CYS A N 1
ATOM 642 C CA . CYS A 1 96 ? 42.130 17.370 7.457 1.00 25.83 274 CYS A CA 1
ATOM 643 C C . CYS A 1 96 ? 42.954 18.592 7.004 1.00 24.28 274 CYS A C 1
ATOM 644 O O . CYS A 1 96 ? 43.636 18.530 5.989 1.00 21.53 274 CYS A O 1
ATOM 647 N N . THR A 1 97 ? 42.844 19.708 7.730 1.00 23.20 275 THR A N 1
ATOM 648 C CA . THR A 1 97 ? 43.715 20.857 7.474 1.00 22.41 275 THR A CA 1
ATOM 649 C C . THR A 1 97 ? 44.540 21.149 8.723 1.00 21.77 275 THR A C 1
ATOM 650 O O . THR A 1 97 ? 44.263 20.633 9.794 1.00 22.33 275 THR A O 1
ATOM 654 N N . LYS A 1 98 ? 45.536 22.004 8.589 1.00 20.60 276 LYS A N 1
ATOM 655 C CA . LYS A 1 98 ? 46.317 22.393 9.756 1.00 21.52 276 LYS A CA 1
ATOM 656 C C . LYS A 1 98 ? 45.516 23.158 10.840 1.00 20.06 276 LYS A C 1
ATOM 657 O O . LYS A 1 98 ? 46.006 23.331 11.935 1.00 20.94 276 LYS A O 1
ATOM 663 N N . ASN A 1 99 ? 44.294 23.594 10.531 1.00 18.91 277 ASN A N 1
ATOM 664 C CA . ASN A 1 99 ? 43.428 24.249 11.516 1.00 18.64 277 ASN A CA 1
ATOM 665 C C . ASN A 1 99 ? 42.563 23.291 12.332 1.00 18.59 277 ASN A C 1
ATOM 666 O O . ASN A 1 99 ? 41.928 23.726 13.286 1.00 18.84 277 ASN A O 1
ATOM 671 N N . ASP A 1 100 ? 42.525 22.026 11.942 1.00 18.74 278 ASP A N 1
ATOM 672 C CA . ASP A 1 100 ? 41.735 21.034 12.678 1.00 19.53 278 ASP A CA 1
ATOM 673 C C . ASP A 1 100 ? 42.382 20.705 14.033 1.00 20.10 278 ASP A C 1
ATOM 674 O O . ASP A 1 100 ? 43.596 20.694 14.164 1.00 20.16 278 ASP A O 1
ATOM 679 N N . LYS A 1 101 ? 41.557 20.453 15.040 1.00 20.60 279 LYS A N 1
ATOM 680 C CA . LYS A 1 101 ? 42.069 20.194 16.376 1.00 21.30 279 LYS A CA 1
ATOM 681 C C . LYS A 1 101 ? 42.328 18.718 16.524 1.00 20.66 279 LYS A C 1
ATOM 682 O O . LYS A 1 101 ? 41.650 17.859 15.916 1.00 19.10 279 LYS A O 1
ATOM 688 N N . LEU A 1 102 ? 43.295 18.390 17.364 1.00 21.19 280 LEU A N 1
ATOM 689 C CA . LEU A 1 102 ? 43.623 17.023 17.510 1.00 23.47 280 LEU A CA 1
ATOM 690 C C . LEU A 1 102 ? 42.415 16.194 18.010 1.00 24.14 280 LEU A C 1
ATOM 691 O O . LEU A 1 102 ? 42.224 15.066 17.565 1.00 25.97 280 LEU A O 1
ATOM 696 N N . SER A 1 103 ? 41.584 16.747 18.893 1.00 24.54 281 SER A N 1
ATOM 697 C CA . SER A 1 103 ? 40.442 15.985 19.431 1.00 26.26 281 SER A CA 1
ATOM 698 C C . SER A 1 103 ? 39.474 15.518 18.350 1.00 25.78 281 SER A C 1
ATOM 699 O O . SER A 1 103 ? 38.979 14.387 18.395 1.00 26.42 281 SER A O 1
ATOM 702 N N . THR A 1 104 ? 39.245 16.382 17.364 1.00 23.57 282 THR A N 1
ATOM 703 C CA . THR A 1 104 ? 38.368 16.095 16.234 1.00 23.72 282 THR A CA 1
ATOM 704 C C . THR A 1 104 ? 38.947 14.981 15.374 1.00 22.05 282 THR A C 1
ATOM 705 O O . THR A 1 104 ? 38.251 14.021 15.020 1.00 22.24 282 THR A O 1
ATOM 709 N N . ILE A 1 105 ? 40.230 15.089 15.067 1.00 21.46 283 ILE A N 1
ATOM 710 C CA . ILE A 1 105 ? 40.898 14.096 14.222 1.00 21.96 283 ILE A CA 1
ATOM 711 C C . ILE A 1 105 ? 40.898 12.742 14.917 1.00 21.74 283 ILE A C 1
ATOM 712 O O . ILE A 1 105 ? 40.671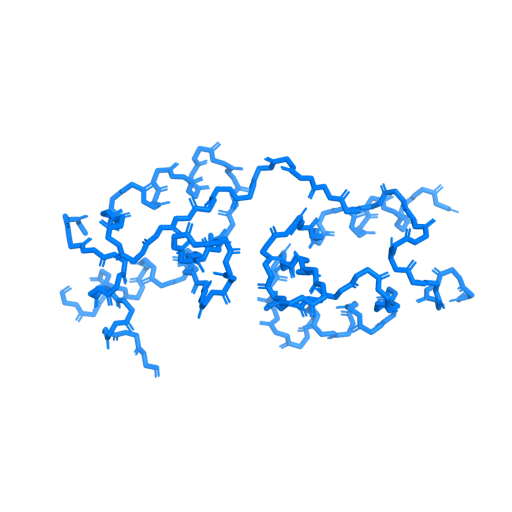 11.705 14.282 1.00 21.38 283 ILE A O 1
ATOM 717 N N . MET A 1 106 ? 41.166 12.747 16.218 1.00 20.64 284 MET A N 1
ATOM 718 C CA . MET A 1 106 ? 41.147 11.483 16.997 1.00 22.82 284 MET A CA 1
ATOM 719 C C . MET A 1 106 ? 39.796 10.782 16.889 1.00 21.92 284 MET A C 1
ATOM 720 O O . MET A 1 106 ? 39.724 9.556 16.668 1.00 22.01 284 MET A O 1
ATOM 725 N N . ASP A 1 107 ? 38.730 11.543 17.029 1.00 20.72 285 ASP A N 1
ATOM 726 C CA . ASP A 1 107 ? 37.377 11.011 16.876 1.00 21.77 285 ASP A CA 1
ATOM 727 C C . ASP A 1 107 ? 37.126 10.452 15.470 1.00 21.03 285 ASP A C 1
ATOM 728 O O . ASP A 1 107 ? 36.608 9.357 15.312 1.00 19.98 285 ASP A O 1
ATOM 733 N N . ASN A 1 108 ? 37.491 11.210 14.444 1.00 21.57 286 ASN A N 1
ATOM 734 C CA . ASN A 1 108 ? 37.271 10.773 13.053 1.00 21.76 286 ASN A CA 1
ATOM 735 C C . ASN A 1 108 ? 38.143 9.563 12.662 1.00 22.32 286 ASN A C 1
ATOM 736 O O . ASN A 1 108 ? 37.717 8.679 11.908 1.00 21.20 286 ASN A O 1
ATOM 741 N N . ILE A 1 109 ? 39.363 9.504 13.189 1.00 22.66 287 ILE A N 1
ATOM 742 C CA . ILE A 1 109 ? 40.250 8.346 12.909 1.00 23.96 287 ILE A CA 1
ATOM 743 C C . ILE A 1 109 ? 39.633 7.061 13.412 1.00 22.70 287 ILE A C 1
ATOM 744 O O . ILE A 1 109 ? 39.696 6.045 12.742 1.00 23.04 287 ILE A O 1
ATOM 749 N N . ARG A 1 110 ? 39.039 7.115 14.604 1.00 21.75 288 ARG A N 1
ATOM 750 C CA . ARG A 1 110 ? 38.393 5.961 15.218 1.00 22.37 288 ARG A CA 1
ATOM 751 C C . ARG A 1 110 ? 37.121 5.570 14.501 1.00 22.32 288 ARG A C 1
ATOM 752 O O . ARG A 1 110 ? 36.870 4.380 14.311 1.00 21.45 288 ARG A O 1
ATOM 760 N N . LYS A 1 111 ? 36.301 6.558 14.138 1.00 21.75 289 LYS A N 1
ATOM 761 C CA . LYS A 1 111 ? 35.062 6.251 13.411 1.00 23.53 289 LYS A CA 1
ATOM 762 C C . LYS A 1 111 ? 35.377 5.659 12.059 1.00 23.03 289 LYS A C 1
ATOM 763 O O . LYS A 1 111 ? 34.733 4.698 11.662 1.00 24.53 289 LYS A O 1
ATOM 769 N N . ALA A 1 112 ? 36.363 6.215 11.355 1.00 22.68 290 ALA A N 1
ATOM 770 C CA . ALA A 1 112 ? 36.689 5.736 9.994 1.00 23.17 290 ALA A CA 1
ATOM 771 C C . ALA A 1 112 ? 37.518 4.438 9.999 1.00 23.91 290 ALA A C 1
ATOM 772 O O . ALA A 1 112 ? 37.567 3.706 8.985 1.00 24.10 290 ALA A O 1
ATOM 774 N N . ARG A 1 113 ? 38.160 4.158 11.140 1.00 22.36 291 ARG A N 1
ATOM 775 C CA . ARG A 1 113 ? 39.154 3.098 11.270 1.00 21.33 291 ARG A CA 1
ATOM 776 C C . ARG A 1 113 ? 40.187 3.190 10.130 1.00 21.27 291 ARG A C 1
ATOM 777 O O . ARG A 1 113 ? 40.295 2.289 9.290 1.00 19.37 291 ARG A O 1
ATOM 785 N N . VAL A 1 114 ? 40.887 4.326 10.088 1.00 21.52 292 VAL A N 1
ATOM 786 C CA . VAL A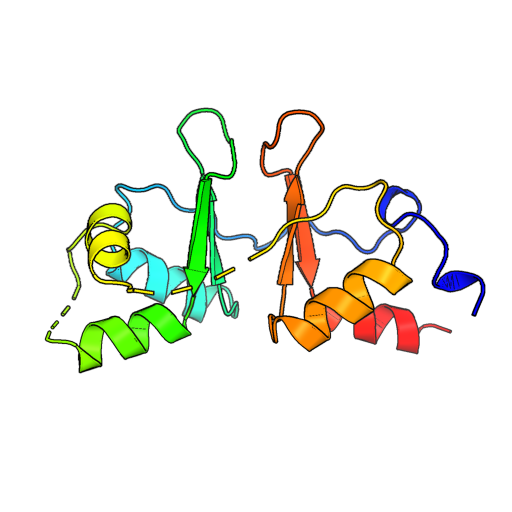 1 114 ? 42.013 4.559 9.184 1.00 22.92 292 VAL A CA 1
ATOM 787 C C . VAL A 1 114 ? 43.269 4.824 10.021 1.00 23.69 292 VAL A C 1
ATOM 788 O O . VAL A 1 114 ? 43.154 5.201 11.187 1.00 24.50 292 VAL A O 1
ATOM 792 N N . HIS A 1 115 ? 44.454 4.649 9.447 1.00 21.97 293 HIS A N 1
ATOM 793 C CA . HIS A 1 115 ? 45.694 4.798 10.205 1.00 23.79 293 HIS A CA 1
ATOM 794 C C . HIS A 1 115 ? 46.425 6.070 9.798 1.00 23.93 293 HIS A C 1
ATOM 795 O O . HIS A 1 115 ? 47.468 6.392 10.358 1.00 23.34 293 HIS A O 1
ATOM 802 N N . ARG A 1 116 ? 45.847 6.773 8.830 1.00 23.36 294 ARG A N 1
ATOM 803 C CA . ARG A 1 116 ? 46.354 8.103 8.444 1.00 25.81 294 ARG A CA 1
ATOM 804 C C . ARG A 1 116 ? 45.310 8.996 7.826 1.00 24.65 294 ARG A C 1
ATOM 805 O O . ARG A 1 116 ? 44.402 8.528 7.095 1.00 24.21 294 ARG A O 1
ATOM 813 N N . PHE A 1 117 ? 45.457 10.292 8.100 1.00 24.31 295 PHE A N 1
ATOM 814 C CA . PHE A 1 117 ? 44.638 11.343 7.492 1.00 24.82 295 PHE A CA 1
ATOM 815 C C . PHE A 1 117 ? 45.574 12.151 6.610 1.00 24.10 295 PHE A C 1
ATOM 816 O O . PHE A 1 117 ? 46.695 12.434 7.007 1.00 23.19 295 PHE A O 1
ATOM 824 N N . PHE A 1 118 ? 45.137 12.495 5.406 1.00 23.02 296 PHE A N 1
ATOM 825 C CA . PHE A 1 118 ? 45.939 13.349 4.554 1.00 22.20 296 PHE A CA 1
ATOM 826 C C . PHE A 1 118 ? 45.649 14.800 4.845 1.00 22.97 296 PHE A C 1
ATOM 827 O O . PHE A 1 118 ? 44.497 15.192 4.912 1.00 24.05 296 PHE A O 1
ATOM 835 N N . VAL A 1 119 ? 46.716 15.593 5.013 1.00 21.82 297 VAL A N 1
ATOM 836 C CA . VAL A 1 119 ? 46.578 16.984 5.325 1.00 20.73 297 VAL A CA 1
ATOM 837 C C . VAL A 1 119 ? 46.582 17.751 3.991 1.00 19.81 297 VAL A C 1
ATOM 838 O O . VAL A 1 119 ? 47.458 17.556 3.135 1.00 19.37 297 VAL A O 1
ATOM 842 N N . VAL A 1 120 ? 45.583 18.594 3.821 1.00 19.10 298 VAL A N 1
ATOM 843 C CA . VAL A 1 120 ? 45.482 19.371 2.583 1.00 20.57 298 VAL A CA 1
ATOM 844 C C . VAL A 1 120 ? 45.618 20.866 2.908 1.00 21.00 298 VAL A C 1
ATOM 845 O O . VAL A 1 120 ? 45.349 21.302 4.041 1.00 21.61 298 VAL A O 1
ATOM 849 N N . ASP A 1 121 ? 46.033 21.644 1.921 1.00 21.65 299 ASP A N 1
ATOM 850 C CA . ASP A 1 121 ? 46.130 23.095 2.103 1.00 23.02 299 ASP A CA 1
ATOM 851 C C . ASP A 1 121 ? 44.783 23.743 1.861 1.00 23.81 299 ASP A C 1
ATOM 852 O O . ASP A 1 121 ? 43.767 23.045 1.769 1.00 22.38 299 ASP A O 1
ATOM 857 N N . ASP A 1 122 ? 44.775 25.076 1.777 1.00 24.91 300 ASP A N 1
ATOM 858 C CA . ASP A 1 122 ? 43.572 25.866 1.514 1.00 26.06 300 ASP A CA 1
ATOM 859 C C . ASP A 1 122 ? 42.739 25.505 0.311 1.00 25.98 300 ASP A C 1
ATOM 860 O O . ASP A 1 122 ? 41.530 25.725 0.332 1.00 27.12 300 ASP A O 1
ATOM 865 N N . VAL A 1 123 ? 43.381 25.032 -0.752 1.00 25.42 301 VAL A N 1
ATOM 866 C CA . VAL A 1 123 ? 42.674 24.719 -1.985 1.00 25.29 301 VAL A CA 1
ATOM 867 C C . VAL A 1 123 ? 42.577 23.207 -2.217 1.00 25.16 301 VAL A C 1
ATOM 868 O O . VAL A 1 123 ? 42.203 22.770 -3.298 1.00 25.63 301 VAL A O 1
ATOM 872 N N . GLY A 1 124 ? 42.908 22.411 -1.209 1.00 24.03 302 GLY A N 1
ATOM 873 C CA . GLY A 1 124 ? 42.745 20.959 -1.343 1.00 22.90 302 GLY A CA 1
ATOM 874 C C . GLY A 1 124 ? 43.914 20.208 -1.925 1.00 21.57 302 GLY A C 1
ATOM 875 O O . GLY A 1 124 ? 43.785 19.031 -2.273 1.00 22.06 302 GLY A O 1
ATOM 876 N N . ARG A 1 125 ? 45.076 20.851 -2.001 1.00 21.65 303 ARG A N 1
ATOM 877 C CA . ARG A 1 125 ? 46.264 20.134 -2.446 1.00 21.30 303 ARG A CA 1
ATOM 878 C C . ARG A 1 125 ? 46.894 19.361 -1.286 1.00 21.38 303 ARG A C 1
ATOM 879 O O . ARG A 1 125 ? 46.940 19.838 -0.176 1.00 20.17 303 ARG A O 1
ATOM 887 N N . LEU A 1 126 ? 47.428 18.188 -1.586 1.00 21.12 304 LEU A N 1
ATOM 888 C CA . LEU A 1 126 ? 48.045 17.363 -0.551 1.00 22.18 304 LEU A CA 1
ATOM 889 C C . LEU A 1 126 ? 49.312 18.080 -0.062 1.00 22.11 304 LEU A C 1
ATOM 890 O O . LEU A 1 126 ? 50.118 18.552 -0.886 1.00 21.88 304 LEU A O 1
ATOM 895 N N . VAL A 1 127 ? 49.474 18.195 1.255 1.00 21.13 305 VAL A N 1
ATOM 896 C CA . VAL A 1 127 ? 50.674 18.840 1.843 1.00 22.79 305 VAL A CA 1
ATOM 897 C C . VAL A 1 127 ? 51.349 18.030 2.976 1.00 22.40 305 VAL A C 1
ATOM 898 O O . VAL A 1 127 ? 52.430 18.404 3.478 1.00 22.65 305 VAL A O 1
ATOM 902 N N . GLY A 1 128 ? 50.706 16.955 3.414 1.00 21.69 306 GLY A N 1
ATOM 903 C CA . GLY A 1 128 ? 51.295 16.141 4.487 1.00 20.49 306 GLY A CA 1
ATOM 904 C C . GLY A 1 128 ? 50.344 15.067 4.947 1.00 20.08 306 GLY A C 1
ATOM 905 O O . GLY A 1 128 ? 49.302 14.843 4.349 1.00 19.78 306 GLY A O 1
ATOM 906 N N . VAL A 1 129 ? 50.716 14.407 6.018 1.00 20.44 307 VAL A N 1
ATOM 907 C CA . VAL A 1 129 ? 49.947 13.303 6.535 1.00 20.73 307 VAL A CA 1
ATOM 908 C C . VAL A 1 129 ? 50.047 13.336 8.056 1.00 22.02 307 VAL A C 1
ATOM 909 O O . VAL A 1 129 ? 51.096 13.727 8.630 1.00 21.86 307 VAL A O 1
ATOM 913 N N . LEU A 1 130 ? 48.965 12.929 8.709 1.00 20.96 308 LEU A N 1
ATOM 914 C CA . LEU A 1 130 ? 48.987 12.768 10.160 1.00 20.60 308 LEU A CA 1
ATOM 915 C C . LEU A 1 130 ? 48.659 11.313 10.414 1.00 20.44 308 LEU A C 1
ATOM 916 O O . LEU A 1 130 ? 47.571 10.866 10.035 1.00 20.59 308 LEU A O 1
ATOM 921 N N . THR A 1 131 ? 49.585 10.596 11.071 1.00 20.17 309 THR A N 1
ATOM 922 C CA . THR A 1 131 ? 49.427 9.138 11.251 1.00 22.61 309 THR A CA 1
ATOM 923 C C . THR A 1 131 ? 48.948 8.832 12.636 1.00 22.17 309 THR A C 1
ATOM 924 O O . THR A 1 131 ? 49.199 9.598 13.571 1.00 20.23 309 THR A O 1
ATOM 928 N N . LEU A 1 132 ? 48.222 7.726 12.740 1.00 21.47 310 LEU A N 1
ATOM 929 C CA . LEU A 1 132 ? 47.822 7.190 14.069 1.00 21.29 310 LEU A CA 1
ATOM 930 C C . LEU A 1 132 ? 49.071 6.953 14.918 1.00 21.08 310 LEU A C 1
ATOM 931 O O . LEU A 1 132 ? 49.073 7.249 16.111 1.00 20.43 310 LEU A O 1
ATOM 936 N N . SER A 1 133 ? 50.144 6.420 14.319 1.00 19.82 311 SER A N 1
ATOM 937 C CA . SER A 1 133 ? 51.410 6.183 15.054 1.00 21.10 311 SER A CA 1
ATOM 938 C C . SER A 1 133 ? 51.937 7.480 15.682 1.00 21.34 311 SER A C 1
ATOM 939 O O . SER A 1 133 ? 52.342 7.502 16.858 1.00 20.92 311 SER A O 1
ATOM 942 N N . ASP A 1 134 ? 51.905 8.579 14.921 1.00 20.21 312 ASP A N 1
ATOM 943 C CA . ASP A 1 134 ? 52.440 9.842 15.465 1.00 20.09 312 ASP A CA 1
ATOM 944 C C . ASP A 1 134 ? 51.536 10.406 16.550 1.00 19.68 312 ASP A C 1
ATOM 945 O O . ASP A 1 134 ? 52.030 11.033 17.505 1.00 19.48 312 ASP A O 1
ATOM 950 N N . ILE A 1 135 ? 50.218 10.256 16.370 1.00 20.00 313 ILE A N 1
ATOM 951 C CA . ILE A 1 135 ? 49.267 10.575 17.477 1.00 19.90 313 ILE A CA 1
ATOM 952 C C . ILE A 1 135 ? 49.590 9.801 18.747 1.00 20.07 313 ILE A C 1
ATOM 953 O O . ILE A 1 135 ? 49.685 10.410 19.831 1.00 19.49 313 ILE A O 1
ATOM 958 N N . LEU A 1 136 ? 49.772 8.478 18.659 1.00 19.22 314 LEU A N 1
ATOM 959 C CA . LEU A 1 136 ? 50.200 7.713 19.848 1.00 19.48 314 LEU A CA 1
ATOM 960 C C . LEU A 1 136 ? 51.520 8.184 20.466 1.00 19.22 314 LEU A C 1
ATOM 961 O O . LEU A 1 136 ? 51.645 8.301 21.707 1.00 18.28 314 LEU A O 1
ATOM 966 N N . LYS A 1 137 ? 52.505 8.481 19.615 1.00 18.78 315 LYS A N 1
ATOM 967 C CA . LYS A 1 137 ? 53.798 8.939 20.100 1.00 19.87 315 LYS A CA 1
ATOM 968 C C . LYS A 1 137 ? 53.637 10.297 20.818 1.00 19.52 315 LYS A C 1
ATOM 969 O O . LYS A 1 137 ? 54.255 10.553 21.861 1.00 18.88 315 LYS A O 1
ATOM 975 N N . TYR A 1 138 ? 52.800 11.155 20.247 1.00 19.03 316 TYR A N 1
ATOM 976 C CA . TYR A 1 138 ? 52.471 12.424 20.905 1.00 19.48 316 TYR A CA 1
ATOM 977 C C . TYR A 1 138 ? 51.814 12.286 22.286 1.00 19.23 316 TYR A C 1
ATOM 978 O O . TYR A 1 138 ? 52.124 13.046 23.226 1.00 18.92 316 TYR A O 1
ATOM 987 N N . ILE A 1 139 ? 50.855 11.365 22.401 1.00 18.01 317 ILE A N 1
ATOM 988 C CA . ILE A 1 139 ? 50.273 11.043 23.704 1.00 18.21 317 ILE A CA 1
ATOM 989 C C . ILE A 1 139 ? 51.328 10.547 24.687 1.00 18.77 317 ILE A C 1
ATOM 990 O O . ILE A 1 139 ? 51.380 10.944 25.859 1.00 17.91 317 ILE A O 1
ATOM 995 N N . LEU A 1 140 ? 52.212 9.694 24.199 1.00 20.40 318 LEU A N 1
ATOM 996 C CA . LEU A 1 140 ? 53.259 9.122 25.030 1.00 22.82 318 LEU A CA 1
ATOM 997 C C . LEU A 1 140 ? 54.262 10.152 25.549 1.00 22.75 318 LEU A C 1
ATOM 998 O O . LEU A 1 140 ? 54.808 10.007 26.654 1.00 22.85 318 LEU A O 1
ATOM 1003 N N . LEU A 1 141 ? 54.480 11.203 24.771 1.00 23.08 319 LEU A N 1
ATOM 1004 C CA . LEU A 1 141 ? 55.403 12.273 25.140 1.00 25.93 319 LEU A CA 1
ATOM 1005 C C . LEU A 1 141 ? 55.088 12.884 26.523 1.00 26.07 319 LEU A C 1
ATOM 1006 O O . LEU A 1 141 ? 55.991 13.142 27.328 1.00 26.64 319 LEU A O 1
ATOM 1011 N N . GLY A 1 142 ? 53.811 13.122 26.785 1.00 26.65 320 GLY A N 1
ATOM 1012 C CA . GLY A 1 142 ? 53.394 13.776 28.026 1.00 28.46 320 GLY A CA 1
ATOM 1013 C C . GLY A 1 142 ? 53.284 12.809 29.166 1.00 30.48 320 GLY A C 1
ATOM 1014 O O . GLY A 1 142 ? 52.996 13.184 30.302 1.00 30.71 320 GLY A O 1
#